Protein AF-F0WHR9-F1 (afdb_monomer_lite)

Foldseek 3Di:
DDDDPDDPDPPDDDDPPPDPDDDDDPPPPFAFADPDPDDDDPCCVVPDCPRTDPDCCVPPVCPPQDPVNVVVVVVVVVVVVVVVVVVVVVDDVVVVDPDDDPPVVDPDCCVVVVVDPDDPPPPDDD

Structure (mmCIF, N/CA/C/O backbone):
data_AF-F0WHR9-F1
#
_entry.id   AF-F0WHR9-F1
#
loop_
_atom_site.group_PDB
_atom_site.id
_atom_site.type_symbol
_atom_site.label_atom_id
_atom_site.label_alt_id
_atom_site.label_comp_id
_atom_site.label_asym_id
_atom_site.label_entity_id
_atom_site.label_seq_id
_atom_site.pdbx_PDB_ins_code
_atom_site.Cartn_x
_atom_site.Cartn_y
_atom_site.Cartn_z
_atom_site.occupancy
_atom_site.B_iso_or_equiv
_atom_site.auth_seq_id
_atom_site.auth_comp_id
_atom_site.auth_asym_id
_atom_site.auth_atom_id
_atom_site.pdbx_PDB_model_num
ATOM 1 N N . MET A 1 1 ? -10.615 -2.480 46.978 1.00 40.16 1 MET A N 1
ATOM 2 C CA . MET A 1 1 ? -11.415 -1.766 45.963 1.00 40.16 1 MET A CA 1
ATOM 3 C C . MET A 1 1 ? -11.686 -2.745 44.834 1.00 40.16 1 MET A C 1
ATOM 5 O O . MET A 1 1 ? -10.736 -3.281 44.288 1.00 40.16 1 MET A O 1
ATOM 9 N N . HIS A 1 2 ? -12.954 -3.098 44.615 1.00 36.19 2 HIS A N 1
ATOM 10 C CA . HIS A 1 2 ? -13.375 -4.144 43.678 1.00 36.19 2 HIS A CA 1
ATOM 11 C C . HIS A 1 2 ? -13.626 -3.549 42.286 1.00 36.19 2 HIS A C 1
ATOM 13 O O . HIS A 1 2 ? -14.626 -2.865 42.090 1.00 36.19 2 HIS A O 1
ATOM 19 N N . GLU A 1 3 ? -12.756 -3.853 41.327 1.00 43.56 3 GLU A N 1
ATOM 20 C CA . GLU A 1 3 ? -12.982 -3.619 39.897 1.00 43.56 3 GLU A CA 1
ATOM 21 C C . GLU A 1 3 ? -13.883 -4.748 39.363 1.00 43.56 3 GLU A C 1
ATOM 23 O O . GLU A 1 3 ? -13.491 -5.916 39.325 1.00 43.56 3 GLU A O 1
ATOM 28 N N . ARG A 1 4 ? -15.135 -4.429 39.016 1.00 45.41 4 ARG A N 1
ATOM 29 C CA . ARG A 1 4 ? -16.062 -5.369 38.369 1.00 45.41 4 ARG A CA 1
ATOM 30 C C . ARG A 1 4 ? -15.848 -5.305 36.858 1.00 45.41 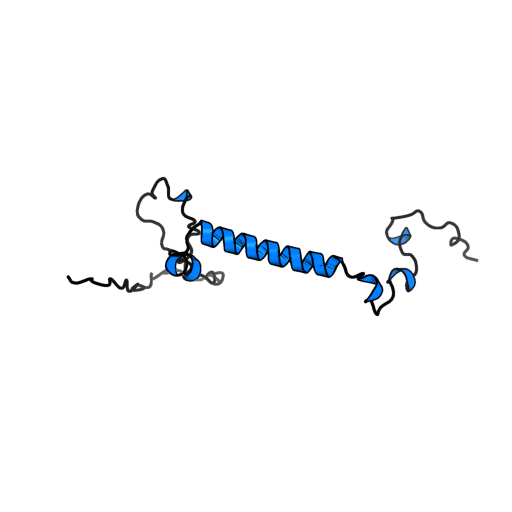4 ARG A C 1
ATOM 32 O O . ARG A 1 4 ? -16.301 -4.365 36.215 1.00 45.41 4 ARG A O 1
ATOM 39 N N . LEU A 1 5 ? -15.210 -6.330 36.298 1.00 44.38 5 LEU A N 1
ATOM 40 C CA . LEU A 1 5 ? -15.182 -6.581 34.857 1.00 44.38 5 LEU A CA 1
ATOM 41 C C . LEU A 1 5 ? -16.611 -6.857 34.367 1.00 44.38 5 LEU A C 1
ATOM 43 O O . LEU A 1 5 ? -17.196 -7.896 34.675 1.00 44.38 5 LEU A O 1
ATOM 47 N N . LEU A 1 6 ? -17.188 -5.916 33.622 1.00 42.34 6 LEU A N 1
ATOM 48 C CA . LEU A 1 6 ? -18.454 -6.117 32.923 1.00 42.34 6 LEU A CA 1
ATOM 49 C C . LEU A 1 6 ? -18.175 -6.819 31.592 1.00 42.34 6 LEU A C 1
ATOM 51 O O . LEU A 1 6 ? -17.839 -6.187 30.596 1.00 42.34 6 LEU A O 1
ATOM 55 N N . SER A 1 7 ? -18.325 -8.142 31.573 1.00 45.47 7 SER A N 1
ATOM 56 C CA . SER A 1 7 ? -18.420 -8.911 30.336 1.00 45.47 7 SER A CA 1
ATOM 57 C C . SER A 1 7 ? -19.812 -8.718 29.727 1.00 45.47 7 SER A C 1
ATOM 59 O O . SER A 1 7 ? -20.831 -9.136 30.281 1.00 45.47 7 SER A O 1
ATOM 61 N N . VAL A 1 8 ? -19.882 -8.059 28.569 1.00 50.75 8 VAL A N 1
ATOM 62 C CA . VAL A 1 8 ? -21.130 -7.937 27.805 1.00 50.75 8 VAL A CA 1
ATOM 63 C C . VAL A 1 8 ? -21.320 -9.219 26.999 1.00 50.75 8 VAL A C 1
ATOM 65 O O . VAL A 1 8 ? -20.831 -9.362 25.883 1.00 50.75 8 VAL A O 1
ATOM 68 N N . ALA A 1 9 ? -22.039 -10.182 27.573 1.00 46.25 9 ALA A N 1
ATOM 69 C CA . ALA A 1 9 ? -22.541 -11.327 26.826 1.00 46.25 9 ALA A CA 1
ATOM 70 C C . ALA A 1 9 ? -23.672 -10.857 25.894 1.00 46.25 9 ALA A C 1
ATOM 72 O O . ALA A 1 9 ? -24.796 -10.600 26.337 1.00 46.25 9 ALA A O 1
ATOM 73 N N . LEU A 1 10 ? -23.394 -10.741 24.593 1.00 49.28 10 LEU A N 1
ATOM 74 C CA . LEU A 1 10 ? -24.424 -10.492 23.585 1.00 49.28 10 LEU A CA 1
ATOM 75 C C . LEU A 1 10 ? -25.307 -11.738 23.453 1.00 49.28 10 LEU A C 1
ATOM 77 O O . LEU A 1 10 ? -25.028 -12.667 22.697 1.00 49.28 10 LEU A O 1
ATOM 81 N N . LYS A 1 11 ? -26.409 -11.759 24.206 1.00 43.97 11 LYS A N 1
ATOM 82 C CA . LYS A 1 11 ? -27.481 -12.737 24.023 1.00 43.97 11 LYS A CA 1
ATOM 83 C C . LYS A 1 11 ? -28.192 -12.428 22.708 1.00 43.97 11 LYS A C 1
ATOM 85 O O . LYS A 1 11 ? -29.136 -11.639 22.677 1.00 43.97 11 LYS A O 1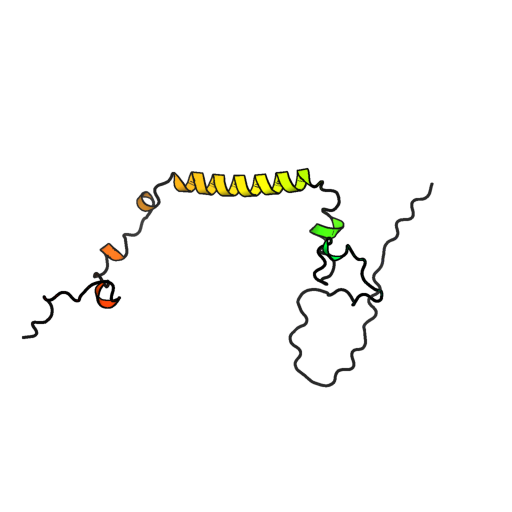
ATOM 90 N N . SER A 1 12 ? -27.728 -13.055 21.629 1.00 49.84 12 SER A N 1
ATOM 91 C CA . SER A 1 12 ? -28.416 -13.070 20.339 1.00 49.84 12 SER A CA 1
ATOM 92 C C . SER A 1 12 ? -29.820 -13.646 20.5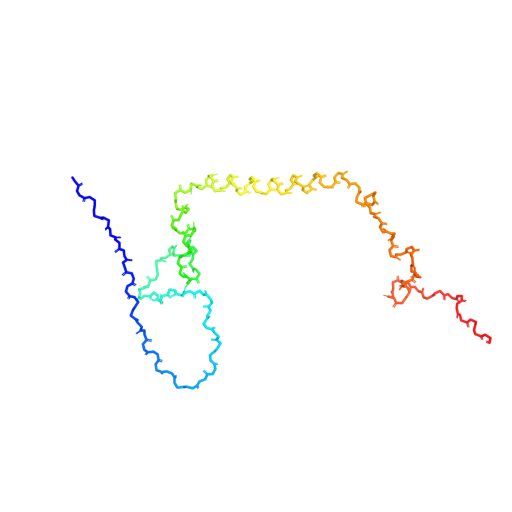32 1.00 49.84 12 SER A C 1
ATOM 94 O O . SER A 1 12 ? -30.010 -14.845 20.745 1.00 49.84 12 SER A O 1
ATOM 96 N N . ARG A 1 13 ? -30.827 -12.771 20.550 1.00 48.44 13 ARG A N 1
ATOM 97 C CA . ARG A 1 13 ? -32.229 -13.167 20.436 1.00 48.44 13 ARG A CA 1
ATOM 98 C C . ARG A 1 13 ? -32.556 -13.157 18.953 1.00 48.44 13 ARG A C 1
ATOM 100 O O . ARG A 1 13 ? -32.686 -12.088 18.367 1.00 48.44 13 ARG A O 1
ATOM 107 N N . ASN A 1 14 ? -32.676 -14.352 18.380 1.00 46.59 14 ASN A N 1
ATOM 108 C CA . ASN A 1 14 ? -33.169 -14.577 17.026 1.00 46.59 14 ASN A CA 1
ATOM 109 C C . ASN A 1 14 ? -34.408 -13.707 16.770 1.00 46.59 14 ASN A C 1
ATOM 111 O O . ASN A 1 14 ? -35.461 -13.919 17.375 1.00 46.59 14 ASN A O 1
ATOM 115 N N . SER A 1 15 ? -34.286 -12.722 15.882 1.00 51.84 15 SER A N 1
ATOM 116 C CA . SER A 1 15 ? -35.440 -12.023 15.337 1.00 51.84 15 SER A CA 1
ATOM 117 C C . SER A 1 15 ? -36.145 -12.984 14.381 1.00 51.84 15 SER A C 1
ATOM 119 O O . SER A 1 15 ? -35.633 -13.345 13.322 1.00 51.84 15 SER A O 1
ATOM 121 N N . LEU A 1 16 ? -37.329 -13.452 14.776 1.00 49.69 16 LEU A N 1
ATOM 122 C CA . LEU A 1 16 ? -38.211 -14.213 13.896 1.00 49.69 16 LEU A CA 1
ATOM 123 C C . LEU A 1 16 ? -38.701 -13.287 12.775 1.00 49.69 16 LEU A C 1
ATOM 125 O O . LEU A 1 16 ? -39.683 -12.564 12.908 1.00 49.69 16 LEU A O 1
ATOM 129 N N . SER A 1 17 ? -37.971 -13.298 11.663 1.00 47.72 17 SER A N 1
ATOM 130 C CA . SER A 1 17 ? -38.347 -12.685 10.393 1.00 47.72 17 SER A CA 1
ATOM 131 C C . SER A 1 17 ? -39.242 -13.669 9.641 1.00 47.72 17 SER A C 1
ATOM 133 O O . SER A 1 17 ? -38.764 -14.564 8.944 1.00 47.72 17 SER A O 1
ATOM 135 N N . LEU A 1 18 ? -40.557 -13.530 9.809 1.00 54.75 18 LEU A N 1
ATOM 136 C CA . LEU A 1 18 ? -41.547 -14.289 9.050 1.00 54.75 18 LEU A CA 1
ATOM 137 C C . LEU A 1 18 ? -41.584 -13.746 7.607 1.00 54.75 18 LEU A C 1
ATOM 139 O O . LEU A 1 18 ? -42.341 -12.831 7.303 1.00 54.75 18 LEU A O 1
ATOM 143 N N . TYR A 1 19 ? -40.732 -14.270 6.721 1.00 50.25 19 TYR A N 1
ATOM 144 C CA . TYR A 1 19 ? -40.748 -13.955 5.286 1.00 50.25 19 TYR A CA 1
ATOM 145 C C . TYR A 1 19 ? -40.991 -15.226 4.471 1.00 50.25 19 TYR A C 1
ATOM 147 O O . TYR A 1 19 ? -40.145 -16.114 4.378 1.00 50.25 19 TYR A O 1
ATOM 155 N N . LYS A 1 20 ? -42.184 -15.299 3.876 1.00 54.38 20 LYS A N 1
ATOM 156 C CA . LYS A 1 20 ? -42.577 -16.321 2.904 1.00 54.38 20 LYS A CA 1
ATOM 157 C C . LYS A 1 20 ? -41.844 -16.077 1.577 1.00 54.38 20 LYS A C 1
ATOM 159 O O . LYS A 1 20 ? -42.018 -15.026 0.979 1.00 54.38 20 LYS A O 1
ATOM 164 N N . ARG A 1 21 ? -41.110 -17.100 1.118 1.00 50.84 21 ARG A N 1
ATOM 165 C CA . ARG A 1 21 ? -40.727 -17.394 -0.281 1.00 50.84 21 ARG A CA 1
ATOM 166 C C . ARG A 1 21 ? -40.077 -16.258 -1.096 1.00 50.84 21 ARG A C 1
ATOM 168 O O . ARG A 1 21 ? -40.751 -15.483 -1.758 1.00 50.84 21 ARG A O 1
ATOM 175 N N . GLY A 1 22 ? -38.749 -16.299 -1.176 1.00 61.22 22 GLY A N 1
ATOM 176 C CA . GLY A 1 22 ? -37.949 -15.664 -2.227 1.00 61.22 22 GLY A CA 1
ATOM 177 C C . GLY A 1 22 ? -36.468 -15.998 -2.041 1.00 61.22 22 GLY A C 1
ATOM 178 O O . GLY A 1 22 ? -36.011 -16.057 -0.898 1.00 61.22 22 GLY A O 1
ATOM 179 N N . HIS A 1 23 ? -35.731 -16.251 -3.131 1.00 59.53 23 HIS A N 1
ATOM 180 C CA . HIS A 1 23 ? -34.269 -16.381 -3.095 1.00 59.53 23 HIS A CA 1
ATOM 181 C C . HIS A 1 23 ? -33.684 -15.067 -2.573 1.00 59.53 23 HIS A C 1
ATOM 183 O O . HIS A 1 23 ? -33.654 -14.065 -3.283 1.00 59.53 23 HIS A O 1
ATOM 189 N N . ARG A 1 24 ? -33.262 -15.054 -1.307 1.00 58.72 24 ARG A N 1
ATOM 190 C CA . ARG A 1 24 ? -32.478 -13.942 -0.780 1.00 58.72 24 ARG A CA 1
ATOM 191 C C . ARG A 1 24 ? -31.067 -14.048 -1.358 1.00 58.72 24 ARG A C 1
ATOM 193 O O . ARG A 1 24 ? -30.541 -15.164 -1.405 1.00 58.72 24 ARG A O 1
ATOM 200 N N . PRO A 1 25 ? -30.436 -12.926 -1.749 1.00 67.12 25 PRO A N 1
ATOM 201 C CA . PRO A 1 25 ? -28.986 -12.916 -1.836 1.00 67.12 25 PRO A CA 1
ATOM 202 C C . PRO A 1 25 ? -28.439 -13.427 -0.493 1.00 67.12 25 PRO A C 1
ATOM 204 O O . PRO A 1 25 ? -29.056 -13.155 0.549 1.00 67.12 25 PRO A O 1
ATOM 207 N N . PRO A 1 26 ? -27.352 -14.217 -0.499 1.00 72.88 26 PRO A N 1
ATOM 208 C CA . PRO A 1 26 ? -26.753 -14.684 0.740 1.00 72.88 26 PRO A CA 1
ATOM 209 C C . PRO A 1 26 ? -26.536 -13.478 1.662 1.00 72.88 26 PRO A C 1
ATOM 211 O O . PRO A 1 26 ? -26.203 -12.392 1.170 1.00 72.88 26 PRO A O 1
ATOM 214 N N . PRO A 1 27 ? -26.788 -13.623 2.976 1.00 66.56 27 PRO A N 1
ATOM 215 C CA . PRO A 1 27 ? -26.509 -12.540 3.902 1.00 66.56 27 PRO A CA 1
ATOM 216 C C . PRO A 1 27 ? -25.057 -12.087 3.695 1.00 66.56 27 PRO A C 1
ATOM 218 O O . PRO A 1 27 ? -24.196 -12.932 3.429 1.00 66.56 27 PRO A O 1
ATOM 221 N N . PRO A 1 28 ? -24.784 -10.772 3.765 1.00 66.31 28 PRO A N 1
ATOM 222 C CA . PRO A 1 28 ? -23.421 -10.276 3.643 1.00 66.31 28 PRO A CA 1
ATOM 223 C C . PRO A 1 28 ? -22.519 -11.017 4.643 1.00 66.31 28 PRO A C 1
ATOM 225 O O . PRO A 1 28 ? -22.989 -11.365 5.730 1.00 66.31 28 PRO A O 1
ATOM 228 N N . PRO A 1 29 ? -21.239 -11.261 4.313 1.00 72.00 29 PRO A N 1
ATOM 229 C CA . PRO A 1 29 ? -20.338 -12.088 5.123 1.00 72.00 29 PRO A CA 1
ATOM 230 C C . PRO A 1 29 ? -19.950 -11.452 6.471 1.00 72.00 29 PRO A C 1
ATOM 232 O O . PRO A 1 29 ? -19.068 -11.952 7.159 1.00 72.00 29 PRO A O 1
ATOM 235 N N . PHE A 1 30 ? -20.598 -10.354 6.855 1.00 69.88 30 PHE A N 1
ATOM 236 C CA . PHE A 1 30 ? -20.340 -9.596 8.065 1.00 69.88 30 PHE A CA 1
ATOM 237 C C . PHE A 1 30 ? -21.644 -9.317 8.819 1.00 69.88 30 PHE A C 1
ATOM 239 O O . PHE A 1 30 ? -22.697 -9.046 8.230 1.00 69.88 30 PHE A O 1
ATOM 246 N N . ALA A 1 31 ? -21.575 -9.387 10.148 1.00 69.81 31 ALA A N 1
ATOM 247 C CA . ALA A 1 31 ? -22.693 -9.043 11.015 1.00 69.81 31 ALA A CA 1
ATOM 248 C C . ALA A 1 31 ? -22.875 -7.520 11.034 1.00 69.81 31 ALA A C 1
ATOM 250 O O . ALA A 1 31 ? -21.913 -6.783 11.221 1.00 69.81 31 ALA A O 1
ATOM 251 N N . ARG A 1 32 ? -24.107 -7.041 10.839 1.00 68.31 32 ARG A N 1
ATOM 252 C CA . ARG A 1 32 ? -24.438 -5.612 10.930 1.00 68.31 32 ARG A CA 1
ATOM 253 C C . ARG A 1 32 ? -24.883 -5.249 12.337 1.00 68.31 32 ARG A C 1
ATOM 255 O O . ARG A 1 32 ? -25.572 -6.040 12.990 1.00 68.31 32 ARG A O 1
ATOM 262 N N . LEU A 1 33 ? -24.549 -4.039 12.772 1.00 72.00 33 LEU A N 1
ATOM 263 C CA . LEU A 1 33 ? -25.092 -3.486 14.007 1.00 72.00 33 LEU A CA 1
ATOM 264 C C . LEU A 1 33 ? -26.597 -3.202 13.843 1.00 72.00 33 LEU A C 1
ATOM 266 O O . LEU A 1 33 ? -27.053 -2.840 12.753 1.00 72.00 33 LEU A O 1
ATOM 270 N N . PRO A 1 34 ? -27.407 -3.382 14.903 1.00 76.88 34 PRO A N 1
ATOM 271 C CA . PRO A 1 34 ? -28.801 -2.964 14.869 1.00 76.88 34 PRO A CA 1
ATOM 272 C C . PRO A 1 34 ? -28.888 -1.441 14.670 1.00 76.88 34 PRO A C 1
ATOM 274 O O . PRO A 1 34 ? -28.018 -0.713 15.151 1.00 76.88 34 PRO A O 1
ATOM 277 N N . PRO A 1 35 ? -29.944 -0.938 14.008 1.00 78.75 35 PRO A N 1
ATOM 278 C CA . PRO A 1 35 ? -30.110 0.494 13.803 1.00 78.75 35 PRO A CA 1
ATOM 279 C C . PRO A 1 35 ? -30.169 1.243 15.149 1.00 78.75 35 PRO A C 1
ATOM 281 O O . PRO A 1 35 ? -30.766 0.732 16.109 1.00 78.75 35 PRO A O 1
ATOM 284 N N . PRO A 1 36 ? -29.564 2.443 15.240 1.00 77.06 36 PRO A N 1
ATOM 285 C CA . PRO A 1 36 ? -29.530 3.212 16.475 1.00 77.06 36 PRO A CA 1
ATOM 286 C C . PRO A 1 36 ? -30.953 3.599 16.889 1.00 77.06 36 PRO A C 1
ATOM 288 O O . PRO A 1 36 ? -31.734 4.116 16.095 1.00 77.06 36 PRO A O 1
ATOM 291 N N . LYS A 1 37 ? -31.305 3.327 18.151 1.00 83.62 37 LYS A N 1
ATOM 292 C CA . LYS A 1 37 ? -32.634 3.650 18.705 1.00 83.62 37 LYS A CA 1
ATOM 293 C C . LYS A 1 37 ? -32.778 5.120 19.096 1.00 83.62 37 LYS A C 1
ATOM 295 O O . LYS A 1 37 ? -33.892 5.621 19.179 1.00 83.62 37 LYS A O 1
ATOM 300 N N . ASN A 1 38 ? -31.653 5.778 19.355 1.00 81.50 38 ASN A N 1
ATOM 301 C CA . ASN A 1 38 ? -31.581 7.166 19.783 1.00 81.50 38 ASN A CA 1
ATOM 302 C C . ASN A 1 38 ? -30.956 8.009 18.673 1.00 81.50 38 ASN A C 1
ATOM 304 O O . ASN A 1 38 ? -30.224 7.491 17.827 1.00 81.50 38 ASN A O 1
ATOM 308 N N . ARG A 1 39 ? -31.221 9.317 18.707 1.00 80.50 39 ARG A N 1
ATOM 309 C CA . ARG A 1 39 ? -30.555 10.280 17.830 1.00 80.50 39 ARG A CA 1
ATOM 310 C C . ARG A 1 39 ? -29.042 10.189 18.049 1.00 80.50 39 ARG A C 1
ATOM 312 O O . ARG A 1 39 ? -28.591 10.167 19.193 1.00 80.50 39 ARG A O 1
ATOM 319 N N . LEU A 1 40 ? -28.293 10.078 16.956 1.00 76.00 40 LEU A N 1
ATOM 320 C CA . LEU A 1 40 ? -26.836 10.003 17.000 1.00 76.00 40 LEU A CA 1
ATOM 321 C C . LEU A 1 40 ? -26.265 11.313 17.560 1.00 76.00 40 LEU A C 1
ATOM 323 O O . LEU A 1 40 ? -26.869 12.375 17.397 1.00 76.00 40 LEU A O 1
ATOM 327 N N . HIS A 1 41 ? -25.130 11.211 18.250 1.00 81.94 41 HIS A N 1
ATOM 328 C CA . HIS A 1 41 ? -24.393 12.377 18.727 1.00 81.94 41 HIS A CA 1
ATOM 329 C C . HIS A 1 41 ? -23.880 13.197 17.536 1.00 81.94 41 HIS A C 1
ATOM 331 O O . HIS A 1 41 ? -23.641 12.636 16.471 1.00 81.94 41 HIS A O 1
ATOM 337 N N . GLU A 1 42 ? -23.731 14.507 17.708 1.00 78.06 42 GLU A N 1
ATOM 338 C CA . GLU A 1 42 ? -23.359 15.425 16.622 1.00 78.06 42 GLU A CA 1
ATOM 339 C C . GLU A 1 42 ? -21.978 15.075 16.052 1.00 78.06 42 GLU A C 1
ATOM 341 O O . GLU A 1 42 ? -21.826 14.965 14.841 1.00 78.06 42 GLU A O 1
ATOM 346 N N . ASP A 1 43 ? -21.033 14.717 16.923 1.00 73.62 43 ASP A N 1
ATOM 347 C CA . ASP A 1 43 ? -19.673 14.333 16.535 1.00 73.62 43 ASP A CA 1
ATOM 348 C C . ASP A 1 43 ? -19.544 12.869 16.063 1.00 73.62 43 ASP A C 1
ATOM 350 O O . ASP A 1 43 ? -18.436 12.340 15.959 1.00 73.62 43 ASP A O 1
ATOM 354 N N . ILE A 1 44 ? -20.652 12.165 15.786 1.00 70.25 44 ILE A N 1
ATOM 355 C CA . ILE A 1 44 ? -20.586 10.755 15.359 1.00 70.25 44 ILE A CA 1
ATOM 356 C C . ILE A 1 44 ? -19.858 10.582 14.025 1.00 70.25 44 ILE A C 1
ATOM 358 O O . ILE A 1 44 ? -19.290 9.530 13.771 1.00 70.25 44 ILE A O 1
ATOM 362 N N . GLU A 1 45 ? -19.855 11.610 13.183 1.00 64.38 45 GLU A N 1
ATOM 363 C CA . GLU A 1 45 ? -19.163 11.602 11.894 1.00 64.38 45 GLU A CA 1
ATOM 364 C C . GLU A 1 45 ? -17.632 11.577 12.026 1.00 64.38 45 GLU A C 1
ATOM 366 O O . GLU A 1 45 ? -16.947 11.124 11.111 1.00 64.38 45 GLU A O 1
ATOM 371 N N . LEU A 1 46 ? -17.090 12.001 13.175 1.00 65.38 46 LEU A N 1
ATOM 372 C CA . LEU A 1 46 ? -15.657 11.913 13.481 1.00 65.38 46 LEU A CA 1
ATOM 373 C C . LEU A 1 46 ? -15.231 10.495 13.882 1.00 65.38 46 LEU A C 1
ATOM 375 O O . LEU A 1 46 ? -14.036 10.200 13.940 1.00 65.38 46 LEU A O 1
ATOM 379 N N . VAL A 1 47 ? -16.199 9.620 14.161 1.00 64.94 47 VAL A N 1
ATOM 380 C CA . VAL A 1 47 ? -15.985 8.210 14.474 1.00 64.94 47 VAL A CA 1
ATOM 381 C C . VAL A 1 47 ? -16.409 7.396 13.258 1.00 64.94 47 VAL A C 1
ATOM 383 O O . VAL A 1 47 ? -17.583 7.352 12.900 1.00 64.94 47 VAL A O 1
ATOM 386 N N . TRP A 1 48 ? -15.453 6.736 12.606 1.00 67.38 48 TRP A N 1
ATOM 387 C CA . TRP A 1 48 ? -15.754 5.868 11.471 1.00 67.38 48 TRP A CA 1
ATOM 388 C C . TRP A 1 48 ? -16.686 4.729 11.915 1.00 67.38 48 TRP A C 1
ATOM 390 O O . TRP A 1 48 ? -16.275 3.838 12.651 1.00 67.38 48 TRP A O 1
ATOM 400 N N . ASN A 1 49 ? -17.953 4.778 11.495 1.00 69.00 49 ASN A N 1
ATOM 401 C CA . ASN A 1 49 ? -18.967 3.769 11.795 1.00 69.00 49 ASN A CA 1
ATOM 402 C C . ASN A 1 49 ? -19.641 3.339 10.490 1.00 69.00 49 ASN A C 1
ATOM 404 O O . ASN A 1 49 ? -20.563 3.991 9.999 1.00 69.00 49 ASN A O 1
ATOM 408 N N . ASP A 1 50 ? -19.168 2.240 9.917 1.00 69.81 50 ASP A N 1
ATOM 409 C CA . ASP A 1 50 ? -19.679 1.663 8.670 1.00 69.81 50 ASP A CA 1
ATOM 410 C C . ASP A 1 50 ? -20.948 0.800 8.873 1.00 69.81 50 ASP A C 1
ATOM 412 O O . ASP A 1 50 ? -21.487 0.223 7.922 1.00 69.81 50 ASP A O 1
ATOM 416 N N . GLY A 1 51 ? -21.463 0.720 10.108 1.00 66.88 51 GLY A N 1
ATOM 417 C CA . GLY A 1 51 ? -22.621 -0.099 10.472 1.00 66.88 51 GLY A CA 1
ATOM 418 C C . GLY A 1 51 ? -22.333 -1.604 10.501 1.00 66.88 51 GLY A C 1
ATOM 419 O O . GLY A 1 51 ? -23.270 -2.408 10.635 1.00 66.88 51 GLY A O 1
ATOM 420 N N . VAL A 1 52 ? -21.065 -1.995 10.378 1.00 67.81 52 VAL A N 1
ATOM 421 C CA . VAL A 1 52 ? -20.586 -3.365 10.552 1.00 67.81 52 VAL A CA 1
ATOM 422 C C . VAL A 1 52 ? -20.224 -3.582 12.023 1.00 67.81 52 VAL A C 1
ATOM 424 O O . VAL A 1 52 ? -19.998 -2.638 12.778 1.00 67.81 52 VAL A O 1
ATOM 427 N N . ALA A 1 53 ? -20.302 -4.832 12.488 1.00 60.78 53 ALA A N 1
ATOM 428 C CA . ALA A 1 53 ? -19.837 -5.192 13.821 1.00 60.78 53 ALA A CA 1
ATOM 429 C C . ALA A 1 53 ? -18.401 -4.677 14.015 1.00 60.78 53 ALA A C 1
ATOM 431 O O . ALA A 1 53 ? -17.612 -4.813 13.080 1.00 60.78 53 ALA A O 1
ATOM 432 N N . PRO A 1 54 ? -18.081 -4.115 15.195 1.00 59.91 54 PRO A N 1
ATOM 433 C CA . PRO A 1 54 ? -16.799 -3.474 15.431 1.00 59.91 54 PRO A CA 1
ATOM 434 C C . PRO A 1 54 ? -15.665 -4.411 15.028 1.00 59.91 54 PRO A C 1
ATOM 436 O O . PRO A 1 54 ? -15.642 -5.582 15.434 1.00 59.91 54 PRO A O 1
ATOM 439 N N . GLU A 1 55 ? -14.766 -3.920 14.182 1.00 62.47 55 GLU A N 1
ATOM 440 C CA . GLU A 1 55 ? -13.635 -4.709 13.729 1.00 62.47 55 GLU A CA 1
ATOM 441 C C . GLU A 1 55 ? -12.726 -4.910 14.935 1.00 62.47 55 GLU A C 1
ATOM 443 O O . GLU A 1 55 ? -12.098 -3.971 15.423 1.00 62.47 55 GLU A O 1
ATOM 448 N N . THR A 1 56 ? -12.653 -6.150 15.433 1.00 59.84 56 THR A N 1
ATOM 449 C CA . THR A 1 56 ? -11.949 -6.481 16.684 1.00 59.84 56 THR A CA 1
ATOM 450 C C . THR A 1 56 ? -10.542 -5.888 16.754 1.00 59.84 56 THR A C 1
ATOM 452 O O . THR A 1 56 ? -10.089 -5.472 17.816 1.00 59.84 56 THR A O 1
ATOM 455 N N . PHE A 1 57 ? -9.868 -5.806 15.608 1.00 57.19 57 PHE A N 1
ATOM 456 C CA . PHE A 1 57 ? -8.491 -5.349 15.523 1.00 57.19 57 PHE A CA 1
ATOM 457 C C . PHE A 1 57 ? -8.330 -3.823 15.625 1.00 57.19 57 PHE A C 1
ATOM 459 O O . PHE A 1 57 ? -7.376 -3.347 16.235 1.00 57.19 57 PHE A O 1
ATOM 466 N N . ILE A 1 58 ? -9.249 -3.043 15.054 1.00 61.19 58 ILE A N 1
ATOM 467 C CA . ILE A 1 58 ? -9.154 -1.576 15.061 1.00 61.19 58 ILE A CA 1
ATOM 468 C C . ILE A 1 58 ? -9.825 -1.009 16.315 1.00 61.19 58 ILE A C 1
ATOM 470 O O . ILE A 1 58 ? -9.238 -0.162 16.988 1.00 61.19 58 ILE A O 1
ATOM 474 N N . ASP A 1 59 ? -10.999 -1.529 16.675 1.00 60.75 59 ASP A N 1
ATOM 475 C CA . ASP A 1 59 ? -11.836 -0.949 17.730 1.00 60.75 59 ASP A CA 1
ATOM 476 C C . ASP A 1 59 ? -11.432 -1.382 19.147 1.00 60.75 59 ASP A C 1
ATOM 478 O O . ASP A 1 59 ? -11.652 -0.637 20.102 1.00 60.75 59 ASP A O 1
ATOM 482 N N . PHE A 1 60 ? -10.824 -2.566 19.308 1.00 60.47 60 PHE A N 1
ATOM 483 C CA . PHE A 1 60 ? -10.444 -3.092 20.628 1.00 60.47 60 PHE A CA 1
ATOM 484 C C . PHE A 1 60 ? -8.938 -3.280 20.787 1.00 60.47 60 PHE A C 1
ATOM 486 O O . PHE A 1 60 ? -8.375 -2.855 21.795 1.00 60.47 60 PHE A O 1
ATOM 493 N N . GLU A 1 61 ? -8.271 -3.882 19.800 1.00 62.22 61 GLU A N 1
ATOM 494 C CA . GLU A 1 61 ? -6.840 -4.186 19.919 1.00 62.22 61 GLU A CA 1
ATOM 495 C C . GLU A 1 61 ? -5.964 -2.938 19.735 1.00 62.22 61 GLU A C 1
ATOM 497 O O . GLU A 1 61 ? -4.959 -2.797 20.424 1.00 62.22 61 GLU A O 1
ATOM 502 N N . ALA A 1 62 ? -6.339 -1.986 18.874 1.00 63.69 62 ALA A N 1
ATOM 503 C CA . ALA A 1 62 ? -5.501 -0.824 18.556 1.00 63.69 62 ALA A CA 1
ATOM 504 C C . ALA A 1 62 ? -5.830 0.459 19.345 1.00 63.69 62 ALA A C 1
ATOM 506 O O . ALA A 1 62 ? -5.121 1.455 19.191 1.00 63.69 62 ALA A O 1
ATOM 507 N N . ALA A 1 63 ? -6.835 0.454 20.231 1.00 65.75 63 ALA A N 1
ATOM 508 C CA . ALA A 1 63 ? -7.253 1.649 20.983 1.00 65.75 63 ALA A CA 1
ATOM 509 C C . ALA A 1 63 ? -6.137 2.245 21.870 1.00 65.75 63 ALA A C 1
ATOM 511 O O . ALA A 1 63 ? -6.148 3.433 22.190 1.00 65.75 63 ALA A O 1
ATOM 512 N N . HIS A 1 64 ? -5.151 1.429 22.254 1.00 78.69 64 HIS A N 1
ATOM 513 C CA . HIS A 1 64 ? -3.995 1.848 23.049 1.00 78.69 64 HIS A CA 1
ATOM 514 C C . HIS A 1 64 ? -2.854 2.460 22.212 1.00 78.69 64 HIS A C 1
ATOM 516 O O . HIS A 1 64 ? -1.900 3.002 22.776 1.00 78.69 64 HIS A O 1
ATOM 522 N N . ILE A 1 65 ? -2.917 2.374 20.879 1.00 79.25 65 ILE A N 1
ATOM 523 C CA . ILE A 1 65 ? -1.873 2.876 19.984 1.00 79.25 65 ILE A CA 1
ATOM 524 C C . ILE A 1 65 ? -2.061 4.384 19.807 1.00 79.25 65 ILE A C 1
ATOM 526 O O . ILE A 1 65 ? -3.030 4.859 19.220 1.00 79.25 65 ILE A O 1
ATOM 530 N N . GLY A 1 66 ? -1.098 5.167 20.291 1.00 85.56 66 GLY A N 1
ATOM 531 C CA . GLY A 1 66 ? -1.148 6.622 20.159 1.00 85.56 66 GLY A CA 1
ATOM 532 C C . GLY A 1 66 ? -1.051 7.091 18.699 1.00 85.56 66 GLY A C 1
ATOM 533 O O . GLY A 1 66 ? -0.362 6.486 17.879 1.00 85.56 66 GLY A O 1
ATOM 534 N N . LYS A 1 67 ? -1.648 8.246 18.379 1.00 84.38 67 LYS A N 1
ATOM 535 C CA . LYS A 1 67 ? -1.656 8.835 17.019 1.00 84.38 67 LYS A CA 1
ATOM 536 C C . LYS A 1 67 ? -0.273 8.936 16.356 1.00 84.38 67 LYS A C 1
ATOM 538 O O . LYS A 1 67 ? -0.121 8.629 15.179 1.00 84.38 67 LYS A O 1
ATOM 543 N N . TYR A 1 68 ? 0.758 9.315 17.114 1.00 90.44 68 TYR A N 1
ATOM 544 C CA . TYR A 1 68 ? 2.130 9.413 16.599 1.00 90.44 68 TYR A CA 1
ATOM 545 C C . TYR A 1 68 ? 2.768 8.044 16.372 1.00 90.44 68 TYR A C 1
ATOM 547 O O . TYR A 1 68 ? 3.569 7.880 15.455 1.00 90.44 68 TYR A O 1
ATOM 555 N N . GLN A 1 69 ? 2.397 7.052 17.182 1.00 90.12 69 GLN A N 1
ATOM 556 C CA . GLN A 1 69 ? 2.824 5.678 16.979 1.00 90.12 69 GLN A CA 1
ATOM 557 C C . GLN A 1 69 ? 2.189 5.130 15.700 1.00 90.12 69 GLN A C 1
ATOM 559 O O . GLN A 1 69 ? 2.920 4.602 14.867 1.00 90.12 69 GLN A O 1
ATOM 564 N N . ALA A 1 70 ? 0.885 5.322 15.490 1.00 86.19 70 ALA A N 1
ATOM 565 C CA . ALA A 1 70 ? 0.205 4.934 14.253 1.00 86.19 70 ALA A CA 1
ATOM 566 C C . ALA A 1 70 ? 0.829 5.615 13.019 1.00 86.19 70 ALA A C 1
ATOM 568 O O . ALA A 1 70 ? 1.204 4.938 12.061 1.00 86.19 70 ALA A O 1
ATOM 569 N N . LEU A 1 71 ? 1.056 6.933 13.084 1.00 93.50 71 LEU A N 1
ATOM 570 C CA . LEU A 1 71 ? 1.697 7.689 12.005 1.00 93.50 71 LEU A CA 1
ATOM 571 C C . LEU A 1 71 ? 3.109 7.174 11.693 1.00 93.50 71 LEU A C 1
ATOM 573 O O . LEU A 1 71 ? 3.470 7.034 10.527 1.00 93.50 71 LEU A O 1
ATOM 577 N N . ARG A 1 72 ? 3.904 6.845 12.719 1.00 95.31 72 ARG A N 1
ATOM 578 C CA . ARG A 1 72 ? 5.245 6.279 12.529 1.00 95.31 72 ARG A CA 1
ATOM 579 C C . ARG A 1 72 ? 5.198 4.945 11.784 1.00 95.31 72 ARG A C 1
ATOM 581 O O . ARG A 1 72 ? 6.027 4.735 10.908 1.00 95.31 72 ARG A O 1
ATOM 588 N N . HIS A 1 73 ? 4.251 4.063 12.110 1.00 93.31 73 HIS A N 1
ATOM 589 C CA . HIS A 1 73 ? 4.101 2.784 11.404 1.00 93.31 73 HIS A CA 1
ATOM 590 C C . HIS A 1 73 ? 3.669 2.991 9.952 1.00 93.31 73 HIS A C 1
ATOM 592 O O . HIS A 1 73 ? 4.202 2.330 9.064 1.00 93.31 73 HIS A O 1
ATOM 598 N N . LEU A 1 74 ? 2.772 3.947 9.702 1.00 93.38 74 LEU A N 1
ATOM 599 C CA . LEU A 1 74 ? 2.343 4.290 8.349 1.00 93.38 74 LEU A CA 1
ATOM 600 C C . LEU A 1 74 ? 3.511 4.811 7.500 1.00 93.38 74 LEU A C 1
ATOM 602 O O . LEU A 1 74 ? 3.731 4.335 6.388 1.00 93.38 74 LEU A O 1
ATOM 606 N N . LEU A 1 75 ? 4.295 5.745 8.045 1.00 97.56 75 LEU A N 1
ATOM 607 C CA . LEU A 1 75 ? 5.483 6.269 7.371 1.00 97.56 75 LEU A CA 1
ATOM 608 C C . LEU A 1 75 ? 6.517 5.168 7.128 1.00 97.56 75 LEU A C 1
ATOM 610 O O . LEU A 1 75 ? 7.032 5.064 6.021 1.00 97.56 75 LEU A O 1
ATOM 614 N N . LEU A 1 76 ? 6.769 4.305 8.117 1.00 97.19 76 LEU A N 1
ATOM 615 C CA . LEU A 1 76 ? 7.688 3.175 7.974 1.00 97.19 76 LEU A CA 1
ATOM 616 C C . LEU A 1 76 ? 7.257 2.235 6.838 1.00 97.19 76 LEU A C 1
ATOM 618 O O . LEU A 1 76 ? 8.096 1.818 6.042 1.00 97.19 76 LEU A O 1
ATOM 622 N N . ALA A 1 77 ? 5.962 1.928 6.738 1.00 95.94 77 ALA A N 1
ATOM 623 C CA . ALA A 1 77 ? 5.428 1.062 5.692 1.00 95.94 77 ALA A CA 1
ATOM 624 C C . ALA A 1 77 ? 5.621 1.673 4.295 1.00 95.94 77 ALA A C 1
ATOM 626 O O . ALA A 1 77 ? 6.149 1.009 3.399 1.00 95.94 77 ALA A O 1
ATOM 627 N N . PHE A 1 78 ? 5.268 2.951 4.116 1.00 97.69 78 PHE A N 1
ATOM 628 C CA . PHE A 1 78 ? 5.462 3.639 2.837 1.00 97.69 78 PHE A CA 1
ATOM 629 C C . PHE A 1 78 ? 6.938 3.803 2.478 1.00 97.69 78 PHE A C 1
ATOM 631 O O . PHE A 1 78 ? 7.314 3.568 1.330 1.00 97.69 78 PHE A O 1
ATOM 638 N N . SER A 1 79 ? 7.788 4.156 3.443 1.00 97.44 79 SER A N 1
ATOM 639 C CA . SER A 1 79 ? 9.232 4.255 3.226 1.00 97.44 79 SER A CA 1
ATOM 640 C C . SER A 1 79 ? 9.848 2.904 2.871 1.00 97.44 79 SER A C 1
ATOM 642 O O . SER A 1 79 ? 10.680 2.844 1.971 1.00 97.44 79 SER A O 1
ATOM 644 N N . GLY A 1 80 ? 9.422 1.816 3.520 1.00 97.00 80 GLY A N 1
ATOM 645 C CA . GLY A 1 80 ? 9.868 0.463 3.189 1.00 97.00 80 GLY A CA 1
ATOM 646 C C . GLY A 1 80 ? 9.491 0.069 1.762 1.00 97.00 80 GLY A C 1
ATOM 647 O O . GLY A 1 80 ? 10.349 -0.379 1.002 1.00 97.00 80 GLY A O 1
ATOM 648 N N . LEU A 1 81 ? 8.238 0.310 1.364 1.00 96.06 81 LEU A N 1
ATOM 649 C CA . LEU A 1 81 ? 7.771 0.030 0.005 1.00 96.06 81 LEU A CA 1
ATOM 650 C C . LEU A 1 81 ? 8.532 0.856 -1.042 1.00 96.06 81 LEU A C 1
ATOM 652 O O . LEU A 1 81 ? 9.026 0.305 -2.026 1.00 96.06 81 LEU A O 1
ATOM 656 N N . ALA A 1 82 ? 8.666 2.164 -0.814 1.00 96.25 82 ALA A N 1
ATOM 657 C CA . ALA A 1 82 ? 9.413 3.052 -1.698 1.00 96.25 82 ALA A CA 1
ATOM 658 C C . ALA A 1 82 ? 10.894 2.649 -1.790 1.00 96.25 82 ALA A C 1
ATOM 660 O O . ALA A 1 82 ? 11.468 2.682 -2.874 1.00 96.25 82 ALA A O 1
ATOM 661 N N . GLY A 1 83 ? 11.496 2.216 -0.679 1.00 96.50 83 GLY A N 1
ATOM 662 C CA . GLY A 1 83 ? 12.869 1.721 -0.636 1.00 96.50 83 GLY A CA 1
ATOM 663 C C . GLY A 1 83 ? 13.067 0.465 -1.481 1.00 96.50 83 GLY A C 1
ATOM 664 O O . GLY A 1 83 ? 13.985 0.422 -2.296 1.00 96.50 83 GLY A O 1
ATOM 665 N N . VAL A 1 84 ? 12.182 -0.531 -1.351 1.00 95.31 84 VAL A N 1
ATOM 666 C CA . VAL A 1 84 ? 12.241 -1.753 -2.175 1.00 95.31 84 VAL A CA 1
ATOM 667 C C . VAL A 1 84 ? 12.070 -1.417 -3.654 1.00 95.31 84 VAL A C 1
ATOM 669 O O . VAL A 1 84 ? 12.872 -1.862 -4.472 1.00 95.31 84 VAL A O 1
ATOM 672 N N . MET A 1 85 ? 11.082 -0.587 -4.003 1.00 91.44 85 MET A N 1
ATOM 673 C CA . MET A 1 85 ? 10.877 -0.146 -5.387 1.00 91.44 85 MET A CA 1
ATOM 674 C C . MET A 1 85 ? 12.085 0.623 -5.930 1.00 91.44 85 MET A C 1
ATOM 676 O O . MET A 1 85 ? 12.476 0.412 -7.075 1.00 91.44 85 MET A O 1
ATOM 680 N N . GLY A 1 86 ? 12.704 1.472 -5.108 1.00 92.06 86 GLY A N 1
ATOM 681 C CA . GLY A 1 86 ? 13.919 2.202 -5.458 1.00 92.06 86 GLY A CA 1
ATOM 682 C C . GLY A 1 86 ? 15.104 1.274 -5.718 1.00 92.06 86 GLY A C 1
ATOM 683 O O . GLY A 1 86 ? 15.789 1.441 -6.720 1.00 92.06 86 GLY A O 1
ATOM 684 N N . ILE A 1 87 ? 15.311 0.258 -4.872 1.00 91.88 87 ILE A N 1
ATOM 685 C CA . ILE A 1 87 ? 16.358 -0.756 -5.078 1.00 91.88 87 ILE A CA 1
ATOM 686 C C . ILE A 1 87 ? 16.104 -1.526 -6.374 1.00 91.88 87 ILE A C 1
ATOM 688 O O . ILE A 1 87 ? 17.019 -1.675 -7.178 1.00 91.88 87 ILE A O 1
ATOM 692 N N . VAL A 1 88 ? 14.869 -1.979 -6.606 1.00 88.62 88 VAL A N 1
ATOM 693 C CA . VAL A 1 88 ? 14.495 -2.685 -7.841 1.00 88.62 88 VAL A CA 1
ATOM 694 C C . 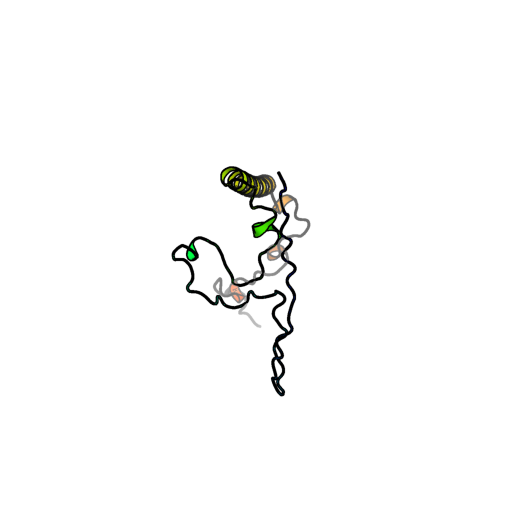VAL A 1 88 ? 14.737 -1.808 -9.072 1.00 88.62 88 VAL A C 1
ATOM 696 O O . VAL A 1 88 ? 15.221 -2.309 -10.081 1.00 88.62 88 VAL A O 1
ATOM 699 N N . ALA A 1 89 ? 14.481 -0.502 -8.980 1.00 88.06 89 ALA A N 1
ATOM 700 C CA . ALA A 1 89 ? 14.702 0.439 -10.076 1.00 88.06 89 ALA A CA 1
ATOM 701 C C . ALA A 1 89 ? 16.185 0.660 -10.434 1.00 88.06 89 ALA A C 1
ATOM 703 O O . ALA A 1 89 ? 16.465 1.148 -11.526 1.00 88.06 89 ALA A O 1
ATOM 704 N N . LEU A 1 90 ? 17.134 0.307 -9.556 1.00 88.38 90 LEU A N 1
ATOM 705 C CA . LEU A 1 90 ? 18.566 0.353 -9.882 1.00 88.38 90 LEU A CA 1
ATOM 706 C C . LEU A 1 90 ? 18.997 -0.792 -10.808 1.00 88.38 90 LEU A C 1
ATOM 708 O O . LEU A 1 90 ? 20.039 -0.692 -11.456 1.00 88.38 90 LEU A O 1
ATOM 712 N N . TYR A 1 91 ? 18.227 -1.878 -10.868 1.00 85.88 91 TYR A N 1
ATOM 713 C CA . TYR A 1 91 ? 18.519 -3.002 -11.746 1.00 85.88 91 TYR A CA 1
ATOM 714 C C . TYR A 1 91 ? 17.901 -2.763 -13.118 1.00 85.88 91 TYR A C 1
ATOM 716 O O . TYR A 1 91 ? 16.724 -2.432 -13.225 1.00 85.88 91 TYR A O 1
ATOM 724 N N . ASP A 1 92 ? 18.681 -2.972 -14.179 1.00 80.06 92 ASP A N 1
ATOM 725 C CA . ASP A 1 92 ? 18.165 -2.921 -15.542 1.00 80.06 92 ASP A CA 1
ATOM 726 C C . ASP A 1 92 ? 17.331 -4.186 -15.820 1.00 80.06 92 ASP A C 1
ATOM 728 O O . ASP A 1 92 ? 17.904 -5.272 -15.996 1.00 80.06 92 ASP A O 1
ATOM 732 N N . PRO A 1 93 ? 15.989 -4.084 -15.903 1.00 74.94 93 PRO A N 1
ATOM 733 C CA . PRO A 1 93 ? 15.132 -5.244 -16.120 1.00 74.94 93 PRO A CA 1
ATOM 734 C C . PRO A 1 93 ? 15.372 -5.879 -17.493 1.00 74.94 93 PRO A C 1
ATOM 736 O O . PRO A 1 93 ? 15.034 -7.046 -17.700 1.00 74.94 93 PRO A O 1
ATOM 739 N N . SER A 1 94 ? 15.959 -5.138 -18.439 1.00 73.69 94 SER A N 1
ATOM 740 C CA . SER A 1 94 ? 16.267 -5.661 -19.765 1.00 73.69 94 SER A CA 1
ATOM 741 C C . SER A 1 94 ? 17.440 -6.644 -19.742 1.00 73.69 94 SER A C 1
ATOM 743 O O . SER A 1 94 ? 17.415 -7.617 -20.495 1.00 73.69 94 SER A O 1
ATOM 745 N N . SER A 1 95 ? 18.391 -6.459 -18.820 1.00 77.88 95 SER A N 1
ATOM 746 C CA . SER A 1 95 ? 19.560 -7.333 -18.644 1.00 77.88 95 SER A CA 1
ATOM 747 C C . SER A 1 95 ? 19.227 -8.690 -18.010 1.00 77.88 95 SER A C 1
ATOM 749 O O . SER A 1 95 ? 19.909 -9.679 -18.261 1.00 77.88 95 SER A O 1
ATOM 751 N N . MET A 1 96 ? 18.149 -8.763 -17.223 1.00 77.31 96 MET A N 1
ATOM 752 C CA . MET A 1 96 ? 17.703 -9.989 -16.543 1.00 77.31 96 MET A CA 1
ATOM 753 C C . MET A 1 96 ? 16.700 -10.805 -17.369 1.00 77.31 96 MET A C 1
ATOM 755 O O . MET A 1 96 ? 16.229 -11.862 -16.939 1.00 77.31 96 MET A O 1
ATOM 759 N N . ARG A 1 97 ? 16.321 -10.307 -18.546 1.00 78.75 97 ARG A N 1
ATOM 760 C CA . ARG A 1 97 ? 15.249 -10.885 -19.345 1.00 78.75 97 ARG A CA 1
ATOM 761 C C . ARG A 1 97 ? 15.772 -12.039 -20.197 1.00 78.75 97 ARG A C 1
ATOM 763 O O . ARG A 1 97 ? 16.593 -11.838 -21.080 1.00 78.75 97 ARG A O 1
ATOM 770 N N . GLN A 1 98 ? 15.244 -13.240 -19.969 1.00 84.06 98 GLN A N 1
ATOM 771 C CA . GLN A 1 98 ? 15.618 -14.443 -20.731 1.00 84.06 98 GLN A CA 1
ATOM 772 C C . GLN A 1 98 ? 14.922 -14.549 -22.097 1.00 84.06 98 GLN A C 1
ATOM 774 O O . GLN A 1 98 ? 15.401 -15.244 -22.985 1.00 84.06 98 GLN A O 1
ATOM 779 N N . ALA A 1 99 ? 13.777 -13.885 -22.265 1.00 82.50 99 ALA A N 1
ATOM 780 C CA . ALA A 1 99 ? 13.011 -13.897 -23.507 1.00 82.50 99 ALA A CA 1
ATOM 781 C C . ALA A 1 99 ? 13.299 -12.643 -24.335 1.00 82.50 99 ALA A C 1
ATOM 783 O O . ALA A 1 99 ? 13.403 -11.555 -23.777 1.00 82.50 99 ALA A O 1
ATOM 784 N N . GLU A 1 100 ? 13.350 -12.766 -25.661 1.00 79.88 100 GLU A N 1
ATOM 785 C CA . GLU A 1 100 ? 13.544 -11.631 -26.566 1.00 79.88 100 GLU A CA 1
ATOM 786 C C . GLU A 1 100 ? 12.266 -10.764 -26.674 1.00 79.88 100 GLU A C 1
ATOM 788 O O . GLU A 1 100 ? 11.206 -11.095 -26.136 1.00 79.88 100 GLU A O 1
ATOM 793 N N . TYR A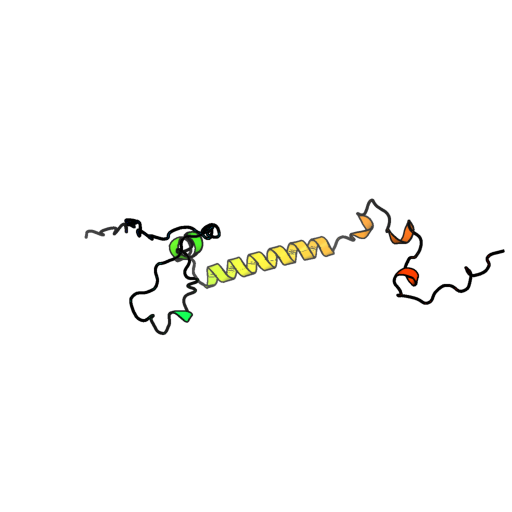 1 101 ? 12.348 -9.547 -27.230 1.00 78.56 101 TYR A N 1
ATOM 794 C CA . TYR A 1 101 ? 11.184 -8.648 -27.255 1.00 78.56 101 TYR A CA 1
ATOM 795 C C . TYR A 1 101 ? 10.212 -9.158 -28.305 1.00 78.56 101 TYR A C 1
ATOM 797 O O . TYR A 1 101 ? 10.637 -9.474 -29.407 1.00 78.56 101 TYR A O 1
ATOM 805 N N . ARG A 1 102 ? 8.907 -9.148 -28.006 1.00 78.69 102 ARG A N 1
ATOM 806 C CA . ARG A 1 102 ? 7.866 -9.564 -28.960 1.00 78.69 102 ARG A CA 1
ATOM 807 C C . ARG A 1 102 ? 8.046 -8.896 -30.334 1.00 78.69 102 ARG A C 1
ATOM 809 O O . ARG A 1 102 ? 7.989 -9.567 -31.353 1.00 78.69 102 ARG A O 1
ATOM 816 N N . ARG A 1 103 ? 8.383 -7.600 -30.332 1.00 74.88 103 ARG A N 1
ATOM 817 C CA . ARG A 1 103 ? 8.694 -6.780 -31.520 1.00 74.88 103 ARG A CA 1
ATOM 818 C C . ARG A 1 103 ? 9.913 -7.224 -32.348 1.00 74.88 103 ARG A C 1
ATOM 820 O O . ARG A 1 103 ? 10.088 -6.729 -33.445 1.00 74.88 103 ARG A O 1
ATOM 827 N N . LYS A 1 104 ? 10.792 -8.081 -31.819 1.00 76.94 104 LYS A N 1
ATOM 828 C CA . LYS A 1 104 ? 11.944 -8.641 -32.551 1.00 76.94 104 LYS A CA 1
ATOM 829 C C . LYS A 1 104 ? 11.640 -10.007 -33.174 1.00 76.94 104 LYS A C 1
ATOM 831 O O . LYS A 1 104 ? 12.414 -10.471 -33.998 1.00 76.94 104 LYS A O 1
ATOM 836 N N . CYS A 1 105 ? 10.559 -10.660 -32.750 1.00 78.75 105 CYS A N 1
ATOM 837 C CA . CYS A 1 105 ? 10.231 -12.037 -33.132 1.00 78.75 105 CYS A CA 1
ATOM 838 C C . CYS A 1 105 ? 8.934 -12.140 -33.943 1.00 78.75 105 CYS A C 1
ATOM 840 O O . CYS A 1 105 ? 8.570 -13.230 -34.370 1.00 78.75 105 CYS A O 1
ATOM 842 N N . LEU A 1 106 ? 8.211 -11.033 -34.106 1.00 80.62 106 LEU A N 1
ATOM 843 C CA . LEU A 1 106 ? 6.967 -10.944 -34.859 1.00 80.62 106 LEU A CA 1
ATOM 844 C C . LEU A 1 106 ? 7.059 -9.784 -35.856 1.00 80.62 106 LEU A C 1
ATOM 846 O O . LEU A 1 106 ? 7.783 -8.824 -35.574 1.00 80.62 106 LEU A O 1
ATOM 850 N N . PRO A 1 107 ? 6.340 -9.871 -36.990 1.00 82.50 107 PRO A N 1
ATOM 851 C CA . PRO A 1 107 ? 6.225 -8.769 -37.941 1.00 82.50 107 PRO A CA 1
ATOM 852 C C . PRO A 1 107 ? 5.654 -7.523 -37.258 1.00 82.50 107 PRO A C 1
ATOM 854 O O . PRO A 1 107 ? 5.021 -7.616 -36.206 1.00 82.50 107 PRO A O 1
ATOM 857 N N . ASP A 1 108 ? 5.911 -6.346 -37.820 1.00 81.62 108 ASP A N 1
ATOM 858 C CA . ASP A 1 108 ? 5.449 -5.090 -37.233 1.00 81.62 108 ASP A CA 1
ATOM 859 C C . ASP A 1 108 ? 3.962 -4.847 -37.552 1.00 81.62 108 ASP A C 1
ATOM 861 O O . ASP A 1 108 ? 3.615 -4.400 -38.641 1.00 81.62 108 ASP A O 1
ATOM 865 N N . LEU A 1 109 ? 3.077 -5.117 -36.584 1.00 83.50 109 LEU A N 1
ATOM 866 C CA . LEU A 1 109 ? 1.619 -4.930 -36.708 1.00 83.50 109 LEU A CA 1
ATOM 867 C C . LEU A 1 109 ? 1.187 -3.461 -36.530 1.00 83.50 109 LEU A C 1
ATOM 869 O O . LEU A 1 109 ? 0.001 -3.173 -36.369 1.00 83.50 109 LEU A O 1
ATOM 873 N N . ARG A 1 110 ? 2.114 -2.495 -36.479 1.00 82.81 110 ARG A N 1
ATOM 874 C CA . ARG A 1 110 ? 1.765 -1.080 -36.250 1.00 82.81 110 ARG A CA 1
ATOM 875 C C . ARG A 1 110 ? 0.807 -0.520 -37.297 1.00 82.81 110 ARG A C 1
ATOM 877 O O . ARG A 1 110 ? -0.010 0.332 -36.954 1.00 82.81 110 ARG A O 1
ATOM 884 N N . TRP A 1 111 ? 0.875 -1.003 -38.535 1.00 80.88 111 TRP A N 1
ATOM 885 C CA . TRP A 1 111 ? -0.069 -0.612 -39.581 1.00 80.88 111 TRP A CA 1
ATOM 886 C C . TRP A 1 111 ? -1.457 -1.225 -39.331 1.00 80.88 111 TRP A C 1
ATOM 888 O O . TRP A 1 111 ? -2.459 -0.522 -39.407 1.00 80.88 111 TRP A O 1
ATOM 898 N N . GLU A 1 112 ? -1.515 -2.497 -38.925 1.00 82.88 112 GLU A N 1
ATOM 899 C CA . GLU A 1 112 ? -2.752 -3.240 -38.614 1.00 82.88 112 GLU A CA 1
ATOM 900 C C . GLU A 1 112 ? -3.485 -2.636 -37.414 1.00 82.88 112 GLU A C 1
ATOM 902 O O . GLU A 1 112 ? -4.712 -2.621 -37.341 1.00 82.88 112 GLU A O 1
ATOM 907 N N . LEU A 1 113 ? -2.714 -2.092 -36.473 1.00 85.00 113 LEU A N 1
ATOM 908 C CA . LEU A 1 113 ? -3.196 -1.371 -35.299 1.00 85.00 113 LEU A CA 1
ATOM 909 C C . LEU A 1 113 ? -3.547 0.099 -35.597 1.00 85.00 113 LEU A C 1
ATOM 911 O O . LEU A 1 113 ? -3.916 0.825 -34.673 1.00 85.00 113 LEU A O 1
ATOM 915 N N . GLY A 1 114 ? -3.407 0.556 -36.847 1.00 83.94 114 GLY A N 1
ATOM 916 C CA . GLY A 1 114 ? -3.708 1.928 -37.268 1.00 83.94 114 GLY A CA 1
ATOM 917 C C . GLY A 1 114 ? -2.758 2.989 -36.702 1.00 83.94 114 GLY A C 1
ATOM 918 O O . GLY A 1 114 ? -3.105 4.166 -36.657 1.00 83.94 114 GLY A O 1
ATOM 919 N N . GLN A 1 115 ? -1.571 2.591 -36.233 1.00 85.06 115 GLN A N 1
ATOM 920 C CA . GLN A 1 115 ? -0.565 3.489 -35.651 1.00 85.06 115 GLN A CA 1
ATOM 921 C C . GLN A 1 115 ? 0.354 4.118 -36.710 1.00 85.06 115 GLN A C 1
ATOM 923 O O . GLN A 1 115 ? 1.054 5.084 -36.409 1.00 85.06 115 GLN A O 1
ATOM 928 N N . MET A 1 116 ? 0.363 3.584 -37.936 1.00 81.25 116 MET A N 1
ATOM 929 C CA . MET A 1 116 ? 1.091 4.123 -39.089 1.00 81.25 116 MET A CA 1
ATOM 930 C C . MET A 1 116 ? 0.324 3.868 -40.393 1.00 81.25 116 MET A C 1
ATOM 932 O O . MET A 1 116 ? -0.542 2.995 -40.439 1.00 81.25 116 MET A O 1
ATOM 936 N N . ALA A 1 117 ? 0.641 4.632 -41.443 1.00 76.88 117 ALA A N 1
ATOM 937 C CA . ALA A 1 117 ? 0.104 4.395 -42.782 1.00 76.88 117 ALA A CA 1
ATOM 938 C C . ALA A 1 117 ? 0.574 3.034 -43.324 1.00 76.88 117 ALA A C 1
ATOM 940 O O . ALA A 1 117 ? 1.675 2.585 -42.997 1.00 76.88 117 ALA A O 1
ATOM 941 N N . ALA A 1 118 ? -0.272 2.382 -44.126 1.00 74.44 118 ALA A N 1
ATOM 942 C CA . ALA A 1 118 ? 0.063 1.107 -44.750 1.00 74.44 118 ALA A CA 1
ATOM 943 C C . ALA A 1 118 ? 1.313 1.266 -45.639 1.00 74.44 118 ALA A C 1
ATOM 945 O O . ALA A 1 118 ? 1.406 2.261 -46.362 1.00 74.44 118 ALA A O 1
ATOM 946 N N . PRO A 1 119 ? 2.278 0.332 -45.576 1.00 72.00 119 PRO A N 1
ATOM 947 C CA . PRO A 1 119 ? 3.429 0.360 -46.470 1.00 72.00 119 PRO A CA 1
ATOM 948 C C . PRO A 1 119 ? 2.964 0.186 -47.926 1.00 72.00 119 PRO A C 1
ATOM 950 O O . PRO A 1 119 ? 2.143 -0.681 -48.213 1.00 72.00 119 PRO A O 1
ATOM 953 N N . GLU A 1 120 ? 3.470 1.012 -48.848 1.00 67.38 120 GLU A N 1
ATOM 954 C CA . GLU A 1 120 ? 3.021 1.017 -50.256 1.00 67.38 120 GLU A CA 1
ATOM 955 C C . GLU A 1 120 ? 3.522 -0.190 -51.077 1.00 67.38 120 GLU A C 1
ATOM 957 O O . GLU A 1 120 ? 3.032 -0.435 -52.177 1.00 67.38 120 GLU A O 1
ATOM 962 N N . ASP A 1 121 ? 4.446 -0.985 -50.529 1.00 63.88 121 ASP A N 1
ATOM 963 C CA . ASP A 1 121 ? 5.167 -2.039 -51.257 1.00 63.88 121 ASP A CA 1
ATOM 964 C C . ASP A 1 121 ? 4.433 -3.397 -51.352 1.00 63.88 121 ASP A C 1
ATOM 966 O O . ASP A 1 121 ? 4.921 -4.297 -52.031 1.00 63.88 121 ASP A O 1
ATOM 970 N N . GLU A 1 122 ? 3.260 -3.581 -50.729 1.00 56.59 122 GLU A N 1
ATOM 971 C CA . GLU A 1 122 ? 2.544 -4.879 -50.741 1.00 56.59 122 GLU A CA 1
ATOM 972 C C . GLU A 1 122 ? 1.349 -4.963 -51.720 1.00 56.59 122 GLU A C 1
ATOM 974 O O . GLU A 1 122 ? 0.615 -5.950 -51.714 1.00 56.59 122 GLU A O 1
ATOM 979 N N . MET A 1 123 ? 1.138 -3.978 -52.608 1.00 54.56 123 MET A N 1
ATOM 980 C CA . MET A 1 123 ? 0.026 -4.013 -53.584 1.00 54.56 123 MET A CA 1
ATOM 981 C C . MET A 1 123 ? 0.334 -4.666 -54.945 1.00 54.56 123 MET A C 1
ATOM 983 O O . MET A 1 123 ? -0.533 -4.666 -55.821 1.00 54.56 123 MET A O 1
ATOM 987 N N . THR A 1 124 ? 1.504 -5.271 -55.162 1.00 46.25 124 THR A N 1
ATOM 988 C CA . THR A 1 124 ? 1.742 -6.068 -56.382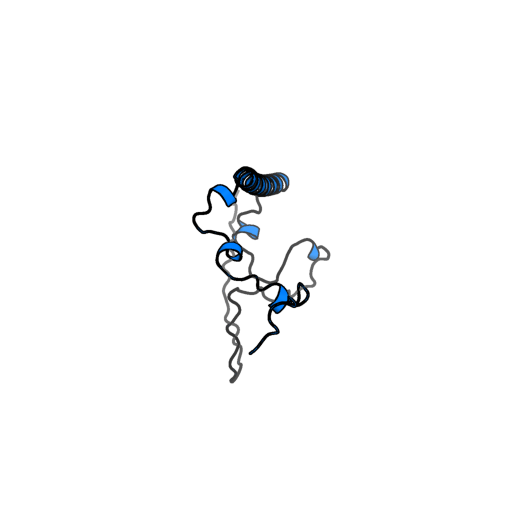 1.00 46.25 124 THR A CA 1
ATOM 989 C C . THR A 1 124 ? 1.351 -7.528 -56.169 1.00 46.25 124 THR A C 1
ATOM 991 O O . THR A 1 124 ? 2.170 -8.356 -55.780 1.00 46.25 124 THR A O 1
ATOM 994 N N . PHE A 1 125 ? 0.082 -7.829 -56.444 1.00 47.62 125 PHE A N 1
ATOM 995 C CA . PHE A 1 125 ? -0.371 -9.172 -56.803 1.00 47.62 125 PHE A CA 1
ATOM 996 C C . PHE A 1 125 ? -0.194 -9.332 -58.322 1.00 47.62 125 PHE A C 1
ATOM 998 O O . PHE A 1 125 ? -0.911 -8.682 -59.083 1.00 47.62 125 PHE A O 1
ATOM 1005 N N . GLU A 1 126 ? 0.772 -10.149 -58.752 1.00 40.50 126 GLU A N 1
ATOM 1006 C CA . GLU A 1 126 ? 0.743 -10.773 -60.088 1.00 40.50 126 GLU A CA 1
ATOM 1007 C C . GLU A 1 126 ? -0.125 -12.037 -60.071 1.00 40.50 126 GLU A C 1
ATOM 1009 O O . GLU A 1 126 ? -0.079 -12.776 -59.056 1.00 40.50 126 GLU A O 1
#

pLDDT: mean 71.71, std 16.01, range [36.19, 97.69]

Organism: NCBI:txid890382

Secondary structure (DSSP, 8-state):
--------------------S--PPPPPSSPBPPPPSSPPPGGGGGS---SBPP-IIIIIISTTS-HHHHHHHHHHHHHHHHHHHHHHHTS-TTTT--SPPHHHHS--TTTTTTSSPPPGGG----

Sequence (126 aa):
MHERLLSVALKSRNSLSLYKRGHRPPPPPFARLPPPKNRLHEDIELVWNDGVAPETFIDFEAAHIGKYQALRHLLLAFSGLAGVMGIVALYDPSSMRQAEYRRKCLPDLRWELGQMAAPEDEMTFE

InterPro domains:
  IPR038863 Putative NADH dehydrogenase [ubiquinone] 1 beta subcomplex subunit 8, mitochondrial [PTHR36401] (9-116)

Radius of gyration: 30.92 Å; chains: 1; bounding box: 62×33×106 Å